Protein AF-A0A3D4V0B6-F1 (afdb_monomer)

Solvent-accessible surface area (backbone atoms only — not comparable to full-atom values): 7526 Å² total; per-residue (Å²): 134,90,52,74,66,59,50,50,53,51,53,56,74,74,49,57,63,52,79,76,32,70,68,53,32,48,53,49,51,52,51,47,50,68,74,40,77,64,44,38,67,71,42,37,51,49,15,57,54,44,33,55,51,31,49,47,54,41,47,49,56,53,48,34,36,76,75,67,70,45,76,88,46,71,69,51,52,51,49,48,51,48,30,53,50,54,28,47,52,22,49,45,38,39,26,52,21,56,70,40,52,64,64,56,57,50,50,52,50,48,54,53,45,44,72,64,31,79,88,48,93,48,73,67,57,73,75,52,78,65,94,78,85,118

Structure (mmCIF, N/CA/C/O backbone):
data_AF-A0A3D4V0B6-F1
#
_entry.id   AF-A0A3D4V0B6-F1
#
loop_
_atom_site.group_PDB
_atom_site.id
_atom_site.type_symbol
_atom_site.label_atom_id
_atom_site.label_alt_id
_atom_site.label_comp_id
_atom_site.label_asym_id
_atom_site.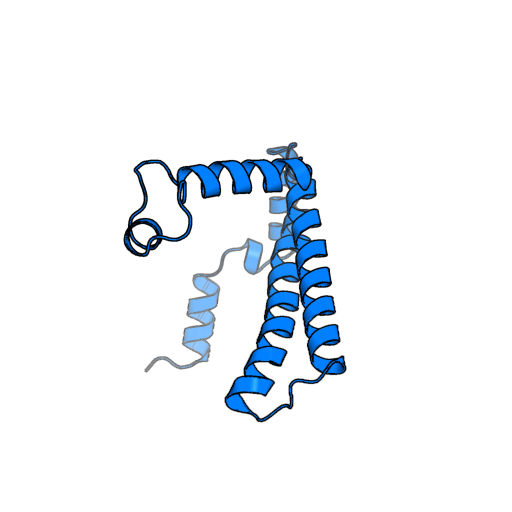label_entity_id
_atom_site.label_seq_id
_atom_site.pdbx_PDB_ins_code
_atom_site.Cartn_x
_atom_site.Cartn_y
_atom_site.Cartn_z
_atom_site.occupancy
_atom_site.B_iso_or_equiv
_atom_site.auth_seq_id
_atom_site.auth_comp_id
_atom_site.auth_asym_id
_atom_site.auth_atom_id
_atom_site.pdbx_PDB_model_num
ATOM 1 N N . MET A 1 1 ? -17.883 -29.749 -21.738 1.00 74.19 1 MET A N 1
ATOM 2 C CA . MET A 1 1 ? -16.794 -28.777 -21.966 1.00 74.19 1 MET A CA 1
ATOM 3 C C . MET A 1 1 ? -17.306 -27.447 -21.438 1.00 74.19 1 MET A C 1
ATOM 5 O O . MET A 1 1 ? -18.390 -27.065 -21.851 1.00 74.19 1 MET A O 1
ATOM 9 N N . ILE A 1 2 ? -16.635 -26.836 -20.459 1.00 84.06 2 ILE A N 1
ATOM 10 C CA . ILE A 1 2 ? -17.048 -25.541 -19.884 1.00 84.06 2 ILE A CA 1
ATOM 11 C C . ILE A 1 2 ? -16.632 -24.440 -20.870 1.00 84.06 2 ILE A C 1
ATOM 13 O O . ILE A 1 2 ? -15.511 -24.488 -21.376 1.00 84.06 2 ILE A O 1
ATOM 17 N N . ASN A 1 3 ? -17.521 -23.491 -21.171 1.00 95.88 3 ASN A N 1
ATOM 18 C CA . ASN A 1 3 ? -17.204 -22.308 -21.981 1.00 95.88 3 ASN A CA 1
ATOM 19 C C . ASN A 1 3 ? -16.990 -21.069 -21.084 1.00 95.88 3 ASN A C 1
ATOM 21 O O . ASN A 1 3 ? -17.215 -21.120 -19.873 1.00 95.88 3 ASN A O 1
ATOM 25 N N . ILE A 1 4 ? -16.538 -19.959 -21.676 1.00 96.38 4 ILE A N 1
ATOM 26 C CA . ILE A 1 4 ? -16.223 -18.733 -20.925 1.00 96.38 4 ILE A CA 1
ATOM 27 C C . ILE A 1 4 ? -17.452 -18.130 -20.225 1.00 96.38 4 ILE A C 1
ATOM 29 O O . ILE A 1 4 ? -17.318 -17.583 -19.133 1.00 96.38 4 ILE A O 1
ATOM 33 N N . ASP A 1 5 ? -18.652 -18.300 -20.784 1.00 97.38 5 ASP A N 1
ATOM 34 C CA . ASP A 1 5 ? -19.893 -17.798 -20.185 1.00 97.38 5 ASP A CA 1
ATOM 35 C C . ASP A 1 5 ? -20.292 -18.619 -18.955 1.00 97.38 5 ASP A C 1
ATOM 37 O O . ASP A 1 5 ? -20.728 -18.069 -17.942 1.00 97.38 5 ASP A O 1
ATOM 41 N N . ASP A 1 6 ? -20.115 -19.939 -19.010 1.00 97.31 6 ASP A N 1
ATOM 42 C CA . ASP A 1 6 ? -20.346 -20.827 -17.872 1.00 97.31 6 ASP A CA 1
ATOM 43 C C . ASP A 1 6 ? -19.339 -20.557 -16.748 1.00 97.31 6 ASP A C 1
ATOM 45 O O . ASP A 1 6 ? -19.719 -20.543 -15.575 1.00 97.31 6 ASP A O 1
ATOM 49 N N . TYR A 1 7 ? -18.086 -20.243 -17.093 1.00 97.19 7 TYR A N 1
ATOM 50 C CA . TYR A 1 7 ? -17.112 -19.744 -16.124 1.00 97.19 7 TYR A CA 1
ATOM 51 C C . TYR A 1 7 ? -17.537 -18.392 -15.531 1.00 97.19 7 TYR A C 1
ATOM 53 O O . TYR A 1 7 ? -17.481 -18.222 -14.317 1.00 97.19 7 TYR A O 1
ATOM 61 N N . GLY A 1 8 ? -18.046 -17.458 -16.340 1.00 97.62 8 GLY A N 1
ATOM 62 C CA . GLY A 1 8 ? -18.554 -16.169 -15.858 1.00 97.62 8 GLY A CA 1
ATOM 63 C C . GLY A 1 8 ? -19.711 -16.312 -14.862 1.00 97.62 8 GLY A C 1
ATOM 64 O O . GLY A 1 8 ? -19.734 -15.638 -13.831 1.00 97.62 8 GLY A O 1
ATOM 65 N N . LYS A 1 9 ? -20.644 -17.241 -15.110 1.00 97.44 9 LYS A N 1
ATOM 66 C CA . LYS A 1 9 ? -21.721 -17.574 -14.157 1.00 97.44 9 LYS A CA 1
ATOM 67 C C . LYS A 1 9 ? -21.164 -18.146 -12.858 1.00 97.44 9 LYS A C 1
ATOM 69 O O . LYS A 1 9 ? -21.625 -17.760 -11.786 1.00 97.44 9 LYS A O 1
ATOM 74 N N . PHE A 1 10 ? -20.182 -19.043 -12.954 1.00 97.88 10 PHE A N 1
ATOM 75 C CA . PHE A 1 10 ? -19.515 -19.608 -11.786 1.00 97.88 10 PHE A CA 1
ATOM 76 C C . PHE A 1 10 ? -18.821 -18.518 -10.959 1.00 97.88 10 PHE A C 1
ATOM 78 O O . PHE A 1 10 ? -19.112 -18.403 -9.772 1.00 97.88 10 PHE A O 1
ATOM 85 N N . VAL A 1 11 ? -18.014 -17.655 -11.586 1.00 98.19 11 VAL A N 1
ATOM 86 C CA . VAL A 1 11 ? -17.351 -16.521 -10.916 1.00 98.19 11 VAL A CA 1
ATOM 87 C C . VAL A 1 11 ? -18.375 -15.630 -10.219 1.00 98.19 11 VAL A C 1
ATOM 89 O O . VAL A 1 11 ? -18.217 -15.323 -9.038 1.00 98.19 11 VAL A O 1
ATOM 92 N N . LYS A 1 12 ? -19.468 -15.269 -10.904 1.00 98.06 12 LYS A N 1
ATOM 93 C CA . LYS A 1 12 ? -20.551 -14.490 -10.293 1.00 98.06 12 LYS A CA 1
ATOM 94 C C . LYS A 1 12 ? -21.143 -15.202 -9.073 1.00 98.06 12 LYS A C 1
ATOM 96 O O . LYS A 1 12 ? -21.367 -14.553 -8.061 1.00 98.06 12 LYS A O 1
ATOM 101 N N . SER A 1 13 ? -21.364 -16.518 -9.141 1.00 97.69 13 SER A N 1
ATOM 102 C CA . SER A 1 13 ? -21.908 -17.300 -8.018 1.00 97.69 13 SER A CA 1
ATOM 103 C C . SER A 1 13 ? -20.972 -17.401 -6.809 1.00 97.69 13 SER A C 1
ATOM 105 O O . SER A 1 13 ? -21.433 -17.688 -5.709 1.00 97.69 13 SER A O 1
ATOM 107 N N . THR A 1 14 ? -19.674 -17.153 -7.000 1.00 98.06 14 THR A N 1
ATOM 108 C CA . THR A 1 14 ? -18.657 -17.144 -5.940 1.00 98.06 14 THR A CA 1
ATOM 109 C C . THR A 1 14 ? -18.207 -15.732 -5.551 1.00 98.06 14 THR A C 1
ATOM 111 O O . THR A 1 14 ? -17.234 -15.591 -4.815 1.00 98.06 14 THR A O 1
ATOM 114 N N . THR A 1 15 ? -18.860 -14.683 -6.061 1.00 98.38 15 THR A N 1
ATOM 115 C CA . THR A 1 15 ? -18.550 -13.280 -5.740 1.00 98.38 15 THR A CA 1
ATOM 116 C C . THR A 1 15 ? -19.521 -12.775 -4.671 1.00 98.38 15 THR A C 1
ATOM 118 O O . THR A 1 15 ? -20.707 -13.089 -4.734 1.00 98.38 15 THR A O 1
ATOM 121 N N . SER A 1 16 ? -19.034 -12.012 -3.685 1.00 98.44 16 SER A N 1
ATOM 122 C CA . SER A 1 16 ? -19.880 -11.510 -2.593 1.00 98.44 16 SER A CA 1
ATOM 123 C C . SER A 1 16 ? -20.909 -10.481 -3.073 1.00 98.44 16 SER A C 1
ATOM 125 O O . SER A 1 16 ? -20.710 -9.813 -4.092 1.00 98.44 16 SER A O 1
ATOM 127 N N . ASP A 1 17 ? -21.991 -10.308 -2.312 1.00 98.25 17 ASP A N 1
ATOM 128 C CA . ASP A 1 17 ? -23.033 -9.333 -2.641 1.00 98.25 17 ASP A CA 1
ATOM 129 C C . ASP A 1 17 ? -22.501 -7.893 -2.626 1.00 98.25 17 ASP A C 1
ATOM 131 O O . ASP A 1 17 ? -22.841 -7.118 -3.515 1.00 98.25 17 ASP A O 1
ATOM 135 N N . GLU A 1 18 ? -21.610 -7.541 -1.695 1.00 98.19 18 GLU A N 1
ATOM 136 C CA . GLU A 1 18 ? -20.958 -6.223 -1.640 1.00 98.19 18 GLU A CA 1
ATOM 137 C C . GLU A 1 18 ? -20.118 -5.948 -2.894 1.00 98.19 18 GLU A C 1
ATOM 139 O O . GLU A 1 18 ? -19.984 -4.810 -3.328 1.00 98.19 18 GLU A O 1
ATOM 144 N N . SER A 1 19 ? -19.559 -6.988 -3.512 1.00 97.75 19 SER A N 1
ATOM 145 C CA . SER A 1 19 ? -18.794 -6.840 -4.755 1.00 97.75 19 SER A CA 1
ATOM 146 C C . SER A 1 19 ? -19.693 -6.766 -5.996 1.00 97.75 19 SER A C 1
ATOM 148 O O . SER A 1 19 ? -19.262 -6.273 -7.037 1.00 97.75 19 SER A O 1
ATOM 150 N N . LEU A 1 20 ? -20.938 -7.248 -5.913 1.00 98.12 20 LEU A N 1
ATOM 151 C CA . LEU A 1 20 ? -21.890 -7.275 -7.031 1.00 98.12 20 LEU A CA 1
ATOM 152 C C . LEU A 1 20 ? -22.930 -6.147 -6.989 1.00 98.12 20 LEU A C 1
ATOM 154 O O . LEU A 1 20 ? -23.578 -5.892 -8.007 1.00 98.12 20 LEU A O 1
ATOM 158 N N . ARG A 1 21 ? -23.140 -5.513 -5.830 1.00 98.31 21 ARG A N 1
ATOM 159 C CA . ARG A 1 21 ? -24.253 -4.591 -5.568 1.00 98.31 21 ARG A CA 1
ATOM 160 C C . ARG A 1 21 ? -23.787 -3.386 -4.753 1.00 98.31 21 ARG A C 1
ATOM 162 O O . ARG A 1 21 ? -23.447 -3.509 -3.576 1.00 98.31 21 ARG A O 1
ATOM 169 N N . THR A 1 22 ? -23.806 -2.207 -5.373 1.00 98.19 22 THR A N 1
ATOM 170 C CA . THR A 1 22 ? -23.320 -0.956 -4.766 1.00 98.19 22 THR A CA 1
ATOM 171 C C . THR A 1 22 ? -24.082 -0.577 -3.498 1.00 98.19 22 THR A C 1
ATOM 173 O O . THR A 1 22 ? -23.479 -0.091 -2.549 1.00 98.19 22 THR A O 1
ATOM 176 N N . GLU A 1 23 ? -25.388 -0.819 -3.447 1.00 98.44 23 GLU A N 1
ATOM 177 C CA . GLU A 1 23 ? -26.207 -0.535 -2.270 1.00 98.44 23 GLU A CA 1
ATOM 178 C C . GLU A 1 23 ? -25.835 -1.422 -1.075 1.00 98.44 23 GLU A C 1
ATOM 180 O O . GLU A 1 23 ? -25.731 -0.927 0.041 1.00 98.44 23 GLU A O 1
ATOM 185 N N . VAL A 1 24 ? -25.528 -2.703 -1.312 1.00 98.56 24 VAL A N 1
ATOM 186 C CA . VAL A 1 24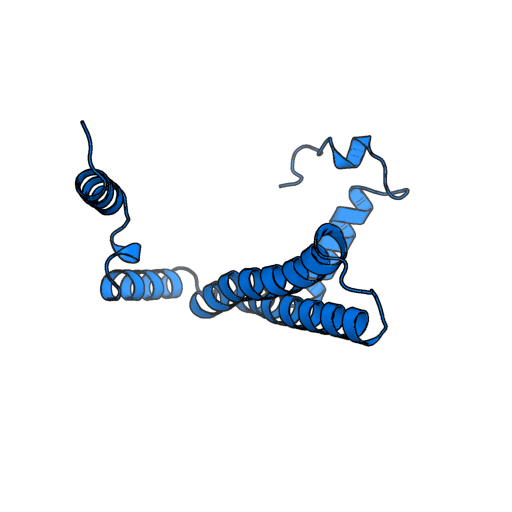 ? -25.105 -3.630 -0.247 1.00 98.56 24 VAL A CA 1
ATOM 187 C C . VAL A 1 24 ? -23.711 -3.259 0.256 1.00 98.56 24 VAL A C 1
ATOM 189 O O . VAL A 1 24 ? -23.448 -3.295 1.456 1.00 98.56 24 VAL A O 1
ATOM 192 N N . MET A 1 25 ? -22.822 -2.844 -0.650 1.00 98.31 25 MET A N 1
ATOM 193 C CA . MET A 1 25 ? -21.511 -2.300 -0.296 1.00 98.31 25 MET A CA 1
ATOM 194 C C . MET A 1 25 ? -21.623 -1.036 0.558 1.00 98.31 25 MET A C 1
ATOM 196 O O . MET A 1 25 ? -20.951 -0.932 1.583 1.00 98.31 25 MET A O 1
ATOM 200 N N . ALA A 1 26 ? -22.493 -0.099 0.176 1.00 98.19 26 ALA A N 1
ATOM 201 C CA . ALA A 1 26 ? -22.720 1.124 0.935 1.00 98.19 26 ALA A CA 1
ATOM 202 C C . ALA A 1 26 ? -23.262 0.816 2.340 1.00 98.19 26 ALA A C 1
ATOM 204 O O . ALA A 1 26 ? -22.703 1.303 3.322 1.00 98.19 26 ALA A O 1
ATOM 205 N N . ASP A 1 27 ? -24.272 -0.051 2.455 1.00 98.38 27 ASP A N 1
ATOM 206 C CA . ASP A 1 27 ? -24.812 -0.498 3.746 1.00 98.38 27 ASP A CA 1
ATOM 207 C C . ASP A 1 27 ? -23.733 -1.164 4.611 1.00 98.38 27 ASP A C 1
ATOM 209 O O . ASP A 1 27 ? -23.642 -0.908 5.817 1.00 98.38 27 ASP A O 1
ATOM 213 N N . ARG A 1 28 ? -22.856 -1.972 3.999 1.00 98.00 28 ARG A N 1
ATOM 214 C CA . ARG A 1 28 ? -21.708 -2.570 4.688 1.00 98.00 28 ARG A CA 1
ATOM 215 C C . ARG A 1 28 ? -20.748 -1.506 5.215 1.00 98.00 28 ARG A C 1
ATOM 217 O O . ARG A 1 28 ? -20.320 -1.620 6.363 1.00 98.00 28 ARG A O 1
ATOM 224 N N . LEU A 1 29 ? -20.415 -0.491 4.417 1.00 97.81 29 LEU A N 1
ATOM 225 C CA . LEU A 1 29 ? -19.557 0.615 4.850 1.00 97.81 29 LEU A CA 1
ATOM 226 C C . LEU A 1 29 ? -20.191 1.414 5.989 1.00 97.81 29 LEU A C 1
ATOM 228 O O . LEU A 1 29 ? -19.505 1.712 6.963 1.00 97.81 29 LEU A O 1
ATOM 232 N N . PHE A 1 30 ? -21.495 1.693 5.923 1.00 97.50 30 PHE A N 1
ATOM 233 C CA . PHE A 1 30 ? -22.203 2.343 7.024 1.00 97.50 30 PHE A CA 1
ATOM 234 C C . PHE A 1 30 ? -22.154 1.505 8.302 1.00 97.50 30 PHE A C 1
ATOM 236 O O . PHE A 1 30 ? -21.845 2.042 9.362 1.00 97.50 30 PHE A O 1
ATOM 243 N N . GLY A 1 31 ? -22.385 0.192 8.217 1.00 98.00 31 GLY A N 1
ATOM 244 C CA . GLY A 1 31 ? -22.294 -0.701 9.376 1.00 98.00 31 GLY A CA 1
ATOM 245 C C . GLY A 1 31 ? -20.882 -0.786 9.965 1.00 98.00 31 GLY A C 1
ATOM 246 O O . GLY A 1 31 ? -20.717 -0.795 11.186 1.00 98.00 31 GLY A O 1
ATOM 247 N N . LEU A 1 32 ? -19.853 -0.804 9.113 1.00 97.88 32 LEU A N 1
ATOM 248 C CA . LEU A 1 32 ? -18.452 -0.767 9.536 1.00 97.88 32 LEU A CA 1
ATOM 249 C C . LEU A 1 32 ? -18.108 0.551 10.236 1.00 97.88 32 LEU A C 1
ATOM 251 O O . LEU A 1 32 ? -17.534 0.518 11.322 1.00 97.88 32 LEU A O 1
ATOM 255 N N . GLN A 1 33 ? -18.508 1.688 9.663 1.00 96.94 33 GLN A N 1
ATOM 256 C CA . GLN A 1 33 ? -18.318 3.004 10.277 1.00 96.94 33 GLN A CA 1
ATOM 257 C C . GLN A 1 33 ? -19.155 3.166 11.552 1.00 96.94 33 GLN A C 1
ATOM 259 O O . GLN A 1 33 ? -18.807 3.946 12.442 1.00 96.94 33 GLN A O 1
ATOM 264 N N . ASP A 1 34 ? -20.274 2.446 11.671 1.00 97.12 34 ASP A N 1
ATOM 265 C CA . ASP A 1 34 ? -21.043 2.453 12.905 1.00 97.12 34 ASP A CA 1
ATOM 266 C C . ASP A 1 34 ? -20.365 1.656 14.026 1.00 97.12 34 ASP A C 1
ATOM 268 O O . ASP A 1 34 ? -20.332 2.092 15.174 1.00 97.12 34 ASP A O 1
ATOM 272 N N . THR A 1 35 ? -19.759 0.526 13.670 1.00 97.88 35 THR A N 1
ATOM 273 C CA . THR A 1 35 ? -19.146 -0.412 14.620 1.00 97.88 35 THR A CA 1
ATOM 274 C C . THR A 1 35 ? -17.739 0.011 15.050 1.00 97.88 35 THR A C 1
ATOM 276 O O . THR A 1 35 ? -17.406 -0.070 16.231 1.00 97.88 35 THR A O 1
ATOM 279 N N . TYR A 1 36 ? -16.911 0.464 14.107 1.00 96.94 36 TYR A N 1
ATOM 280 C CA . TYR A 1 36 ? -15.490 0.761 14.303 1.00 96.94 36 TYR A CA 1
ATOM 281 C C . TYR A 1 36 ? -15.248 2.255 14.080 1.00 96.94 36 TYR A C 1
ATOM 283 O O . TYR A 1 36 ? -15.120 2.716 12.947 1.00 96.94 36 TYR A O 1
ATOM 291 N N . LYS A 1 37 ? -15.264 3.025 15.174 1.00 93.00 37 LYS A N 1
ATOM 292 C CA . LYS A 1 37 ? -15.187 4.499 15.157 1.00 93.00 37 LYS A CA 1
ATOM 293 C C . LYS A 1 37 ? -13.761 5.043 15.045 1.00 93.00 37 LYS A C 1
ATOM 295 O O . LYS A 1 37 ? -13.585 6.233 14.812 1.00 93.00 37 LYS A O 1
ATOM 300 N N . ASP A 1 38 ? -12.774 4.189 15.264 1.00 94.38 38 ASP A N 1
ATOM 301 C CA . ASP A 1 38 ? -11.340 4.463 15.208 1.00 94.38 38 ASP A CA 1
ATOM 302 C C . ASP A 1 38 ? -10.750 4.309 13.797 1.00 94.38 38 ASP A C 1
ATOM 304 O O . ASP A 1 38 ? -9.575 4.601 13.593 1.00 94.38 38 ASP A O 1
ATOM 308 N N . ALA A 1 39 ? -11.570 3.905 12.823 1.00 95.94 39 ALA A N 1
ATOM 309 C CA . ALA A 1 39 ? -11.195 3.818 11.421 1.00 95.94 39 ALA A CA 1
ATOM 310 C C . ALA A 1 39 ? -12.116 4.664 10.529 1.00 95.94 39 ALA A C 1
ATOM 312 O O . ALA A 1 39 ? -13.314 4.791 10.793 1.00 95.94 39 ALA A O 1
ATOM 313 N N . GLU A 1 40 ? -11.563 5.191 9.436 1.00 97.69 40 GLU A N 1
ATOM 314 C CA . GLU A 1 40 ? -12.315 5.822 8.349 1.00 97.69 40 GLU A CA 1
ATOM 315 C C . GLU A 1 40 ? -12.227 4.968 7.077 1.00 97.69 40 GLU A C 1
ATOM 317 O O . GLU A 1 40 ? -11.234 4.970 6.340 1.00 97.69 40 GLU A O 1
ATOM 322 N N . TRP A 1 41 ? -13.288 4.208 6.809 1.00 97.31 41 TRP A N 1
ATOM 323 C CA . TRP A 1 41 ? -13.284 3.169 5.776 1.00 97.31 41 TRP A CA 1
ATOM 324 C C . TRP A 1 41 ? -13.165 3.726 4.356 1.00 97.31 41 TRP A C 1
ATOM 326 O O . TRP A 1 41 ? -12.517 3.109 3.507 1.00 97.31 41 TRP A O 1
ATOM 336 N N . SER A 1 42 ? -13.733 4.903 4.082 1.00 97.12 42 SER A N 1
ATOM 337 C CA . SER A 1 42 ? -13.618 5.529 2.758 1.00 97.12 42 SER A CA 1
ATOM 338 C C . SER A 1 42 ? -12.179 5.978 2.459 1.00 97.12 42 SER A C 1
ATOM 340 O O . SER A 1 42 ? -11.675 5.817 1.340 1.00 97.12 42 SER A O 1
ATOM 342 N N . GLN A 1 43 ? -11.473 6.464 3.480 1.00 98.31 43 GLN A N 1
ATOM 343 C CA . GLN A 1 43 ? -10.073 6.864 3.384 1.00 98.31 43 GLN A CA 1
ATOM 344 C C . GLN A 1 43 ? -9.144 5.644 3.302 1.00 98.31 43 GLN A C 1
ATOM 346 O O . GLN A 1 43 ? -8.178 5.675 2.539 1.00 98.31 43 GLN A O 1
ATOM 351 N N . LEU A 1 44 ? -9.468 4.536 3.981 1.00 98.25 44 LEU A N 1
ATOM 352 C CA . LEU A 1 44 ? -8.762 3.257 3.817 1.00 98.25 44 LEU A CA 1
ATOM 353 C C . LEU A 1 44 ? -8.860 2.715 2.387 1.00 98.25 44 LEU A C 1
ATOM 355 O O . LEU A 1 44 ? -7.851 2.276 1.832 1.00 98.25 44 LEU A O 1
ATOM 359 N N . ILE A 1 45 ? -10.040 2.782 1.762 1.00 98.00 45 ILE A N 1
ATOM 360 C CA . ILE A 1 45 ? -10.211 2.402 0.349 1.00 98.00 45 ILE A CA 1
ATOM 361 C C . ILE A 1 45 ? -9.365 3.311 -0.550 1.00 98.00 45 ILE A C 1
ATOM 363 O O . ILE A 1 45 ? -8.649 2.816 -1.421 1.00 98.00 45 ILE A O 1
ATOM 367 N N . THR A 1 46 ? -9.383 4.624 -0.293 1.00 98.38 46 THR A N 1
ATOM 368 C CA . THR A 1 46 ? -8.563 5.611 -1.019 1.00 98.38 46 THR A CA 1
ATOM 369 C C . THR A 1 46 ? -7.072 5.280 -0.927 1.00 98.38 46 THR A C 1
ATOM 371 O O . THR A 1 46 ? -6.391 5.203 -1.946 1.00 98.38 46 THR A O 1
ATOM 374 N N . CYS A 1 47 ? -6.573 5.030 0.285 1.00 98.12 47 CYS A N 1
ATOM 375 C CA . CYS A 1 47 ? -5.203 4.595 0.546 1.00 98.12 47 CYS A CA 1
ATOM 376 C C . CYS A 1 47 ? -4.868 3.306 -0.216 1.00 98.12 47 CYS A C 1
ATOM 378 O O . CYS A 1 47 ? -3.868 3.248 -0.929 1.00 98.12 47 CYS A O 1
ATOM 380 N N . SER A 1 48 ? -5.702 2.272 -0.075 1.00 98.12 48 SER A N 1
ATOM 381 C CA . SER A 1 48 ? -5.450 0.944 -0.640 1.00 98.12 48 SER A CA 1
ATOM 382 C C . SER A 1 48 ? -5.351 0.972 -2.166 1.00 98.12 48 SER A C 1
ATOM 384 O O . SER A 1 48 ? -4.395 0.441 -2.732 1.00 98.12 48 SER A O 1
ATOM 386 N N . MET A 1 49 ? -6.306 1.629 -2.830 1.00 98.38 49 MET A N 1
ATOM 387 C CA . MET A 1 49 ? -6.326 1.738 -4.289 1.00 98.38 49 MET A CA 1
ATOM 388 C C . MET A 1 49 ? -5.205 2.644 -4.803 1.00 98.38 49 MET A C 1
ATOM 390 O O . MET A 1 49 ? -4.514 2.282 -5.755 1.00 98.38 49 MET A O 1
ATOM 394 N N . GLY A 1 50 ? -5.001 3.794 -4.159 1.00 98.44 50 GLY A N 1
ATOM 395 C CA . GLY A 1 50 ? -3.996 4.767 -4.571 1.00 98.44 50 GLY A CA 1
ATOM 396 C C . GLY A 1 50 ? -2.572 4.233 -4.464 1.00 98.44 50 GLY A C 1
ATOM 397 O O . GLY A 1 50 ? -1.823 4.300 -5.430 1.00 98.44 50 GLY A O 1
ATOM 398 N N . MET A 1 51 ? -2.216 3.583 -3.350 1.00 98.38 51 MET A N 1
ATOM 399 C CA . MET A 1 51 ? -0.903 2.940 -3.214 1.00 98.38 51 MET A CA 1
ATOM 400 C C . MET A 1 51 ? -0.603 1.972 -4.360 1.00 98.38 51 MET A C 1
ATOM 402 O O . MET A 1 51 ? 0.518 1.958 -4.863 1.00 98.38 51 MET A O 1
ATOM 406 N N . GLN A 1 52 ? -1.578 1.147 -4.757 1.00 98.31 52 GLN A N 1
ATOM 407 C CA . GLN A 1 52 ? -1.399 0.170 -5.833 1.00 98.31 52 GLN A CA 1
ATOM 408 C C . GLN A 1 52 ? -1.211 0.846 -7.191 1.00 98.31 52 GLN A C 1
ATOM 410 O O . GLN A 1 52 ? -0.352 0.412 -7.958 1.00 98.31 52 GLN A O 1
ATOM 415 N N . ALA A 1 53 ? -1.984 1.898 -7.470 1.00 98.44 53 ALA A N 1
ATOM 416 C CA . ALA A 1 53 ? -1.875 2.658 -8.709 1.00 98.44 53 ALA A CA 1
ATOM 417 C C . ALA A 1 53 ? -0.476 3.279 -8.850 1.00 98.44 53 ALA A C 1
ATOM 419 O O . ALA A 1 53 ? 0.251 2.923 -9.779 1.00 98.44 53 ALA A O 1
ATOM 420 N N . GLU A 1 54 ? -0.048 4.078 -7.869 1.00 98.50 54 GLU A N 1
ATOM 421 C CA . GLU A 1 54 ? 1.232 4.802 -7.941 1.00 98.50 54 GLU A CA 1
ATOM 422 C C . GLU A 1 54 ? 2.442 3.859 -7.831 1.00 98.50 5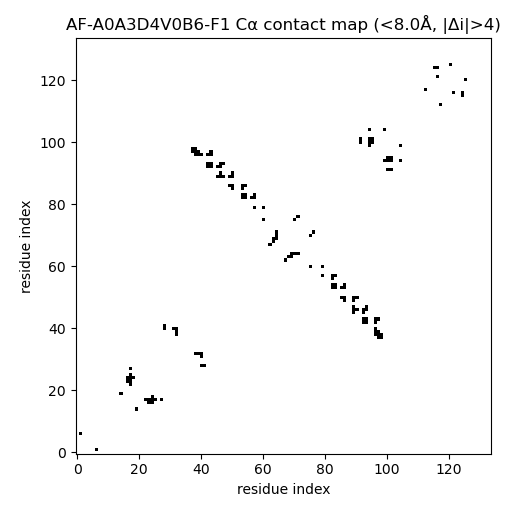4 GLU A C 1
ATOM 424 O O . GLU A 1 54 ? 3.461 4.036 -8.499 1.00 98.50 54 GLU A O 1
ATOM 429 N N . SER A 1 55 ? 2.334 2.769 -7.058 1.00 98.25 55 SER A N 1
ATOM 430 C CA . SER A 1 55 ? 3.377 1.728 -7.044 1.00 98.25 55 SER A CA 1
ATOM 431 C C . SER A 1 55 ? 3.502 1.034 -8.403 1.00 98.25 55 SER A C 1
ATOM 433 O O . SER A 1 55 ? 4.599 0.619 -8.793 1.00 98.25 55 SER A O 1
ATOM 435 N N . GLY A 1 56 ? 2.391 0.901 -9.132 1.00 98.44 56 GLY A N 1
ATOM 436 C CA . GLY A 1 56 ? 2.363 0.418 -10.508 1.00 98.44 56 GLY A CA 1
ATOM 437 C C . GLY A 1 56 ? 3.067 1.377 -11.467 1.00 98.44 56 GLY A C 1
ATOM 438 O O . GLY A 1 56 ? 3.897 0.926 -12.260 1.00 98.44 56 GLY A O 1
ATOM 439 N N . GLU A 1 57 ? 2.813 2.683 -11.360 1.00 98.38 57 GLU A N 1
ATOM 440 C CA . GLU A 1 57 ? 3.483 3.713 -12.169 1.00 98.38 57 GLU A CA 1
ATOM 441 C C . GLU A 1 57 ? 4.996 3.755 -11.902 1.00 98.38 57 GLU A C 1
ATOM 443 O O . GLU A 1 57 ? 5.801 3.658 -12.839 1.00 98.38 57 GLU A O 1
ATOM 448 N N . PHE A 1 58 ? 5.399 3.749 -10.628 1.00 98.56 58 PHE A N 1
ATOM 449 C CA . PHE A 1 58 ? 6.800 3.614 -10.216 1.00 98.56 58 PHE A CA 1
ATOM 450 C C . PHE A 1 58 ? 7.458 2.368 -10.831 1.00 98.56 58 PHE A C 1
ATOM 452 O O . PHE A 1 58 ? 8.544 2.434 -11.422 1.00 98.56 58 PHE A O 1
ATOM 459 N N . SER A 1 59 ? 6.777 1.221 -10.739 1.00 98.56 59 SER A N 1
ATOM 460 C CA . SER A 1 59 ? 7.264 -0.057 -11.270 1.00 98.56 59 SER A CA 1
ATOM 461 C C . SER A 1 59 ? 7.374 -0.049 -12.795 1.00 98.56 59 SER A C 1
ATOM 463 O O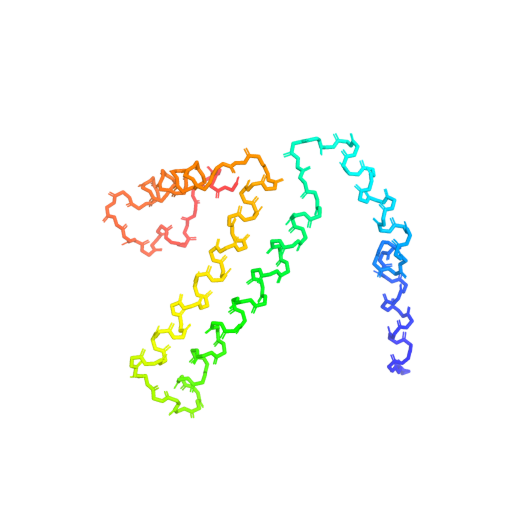 . SER A 1 59 ? 8.322 -0.613 -13.346 1.00 98.56 59 SER A O 1
ATOM 465 N N . GLU A 1 60 ? 6.454 0.614 -13.498 1.00 98.50 60 GLU A N 1
ATOM 466 C CA . GLU A 1 60 ? 6.476 0.739 -14.956 1.00 98.50 60 GLU A CA 1
ATOM 467 C C . GLU A 1 60 ? 7.720 1.494 -15.437 1.00 98.50 60 GLU A C 1
ATOM 469 O O . GLU A 1 60 ? 8.331 1.102 -16.438 1.00 98.50 60 GLU A O 1
ATOM 474 N N . ILE A 1 61 ? 8.139 2.545 -14.722 1.00 98.31 61 ILE A N 1
ATOM 475 C CA . ILE A 1 61 ? 9.368 3.284 -15.046 1.00 98.31 61 ILE A CA 1
ATOM 476 C C . ILE A 1 61 ? 10.586 2.362 -14.925 1.00 98.31 61 ILE A C 1
ATOM 478 O O . ILE A 1 61 ? 11.392 2.292 -15.857 1.00 98.31 61 ILE A O 1
ATOM 482 N N . ILE A 1 62 ? 10.700 1.608 -13.828 1.00 98.31 62 ILE A N 1
ATOM 483 C CA . ILE A 1 62 ? 11.800 0.652 -13.618 1.00 98.31 62 ILE A CA 1
ATOM 484 C C . ILE A 1 62 ? 11.780 -0.438 -14.692 1.00 98.31 62 ILE A C 1
ATOM 486 O O . ILE A 1 62 ? 12.807 -0.715 -15.314 1.00 98.31 62 ILE A O 1
ATOM 490 N N . LYS A 1 63 ? 10.610 -1.017 -14.977 1.00 98.50 63 LYS A N 1
ATOM 491 C CA . LYS A 1 63 ? 10.434 -2.031 -16.025 1.00 98.50 63 LYS A CA 1
ATOM 492 C C . LYS A 1 63 ? 10.903 -1.512 -17.388 1.00 98.50 63 LYS A C 1
ATOM 494 O O . LYS A 1 63 ? 11.572 -2.240 -18.119 1.00 98.50 63 LYS A O 1
ATOM 499 N N . LYS A 1 64 ? 10.590 -0.258 -17.734 1.00 98.38 64 LYS A N 1
ATOM 500 C CA . LYS A 1 64 ? 11.050 0.385 -18.978 1.00 98.38 64 LYS A CA 1
ATOM 501 C C . LYS A 1 64 ? 12.572 0.526 -19.033 1.00 98.38 64 LYS A C 1
ATOM 503 O O . LYS A 1 64 ? 13.155 0.308 -20.095 1.00 98.38 64 LYS A O 1
ATOM 508 N N . ILE A 1 65 ? 13.215 0.865 -17.916 1.00 98.19 65 ILE A N 1
ATOM 509 C CA . ILE A 1 65 ? 14.683 0.945 -17.831 1.00 98.19 65 ILE A CA 1
ATOM 510 C C . ILE A 1 65 ? 15.293 -0.442 -18.049 1.00 98.19 65 ILE A C 1
ATOM 512 O O . ILE A 1 65 ? 16.138 -0.617 -18.922 1.00 98.19 65 ILE A O 1
ATOM 516 N N . VAL A 1 66 ? 14.818 -1.442 -17.304 1.00 98.44 66 VAL A N 1
ATOM 517 C CA . VAL A 1 66 ? 15.409 -2.787 -17.282 1.00 98.44 66 VAL A CA 1
ATOM 518 C C . VAL A 1 66 ? 15.150 -3.568 -18.575 1.00 98.44 66 VAL A C 1
ATOM 520 O O . VAL A 1 66 ? 16.060 -4.213 -19.086 1.00 98.44 66 VAL A O 1
ATOM 523 N N . PHE A 1 67 ? 13.930 -3.521 -19.120 1.00 98.31 67 PHE A N 1
ATOM 524 C CA . PHE A 1 67 ? 13.504 -4.424 -20.202 1.00 98.31 67 PHE A CA 1
ATOM 525 C C . PHE A 1 67 ? 13.269 -3.746 -21.554 1.00 98.31 67 PHE A C 1
ATOM 527 O O . PHE A 1 67 ? 13.059 -4.439 -22.546 1.00 98.31 67 PHE A O 1
ATOM 534 N N . GLN A 1 68 ? 13.257 -2.411 -21.615 1.00 97.94 68 GLN A N 1
ATOM 535 C CA . GLN A 1 68 ? 12.899 -1.667 -22.834 1.00 97.94 68 GLN A CA 1
ATOM 536 C C . GLN A 1 68 ? 13.945 -0.615 -23.224 1.00 97.94 68 GLN A C 1
ATOM 538 O O . GLN A 1 68 ? 13.739 0.130 -24.179 1.00 97.94 68 GLN A O 1
ATOM 543 N N . GLY A 1 69 ? 15.073 -0.554 -22.506 1.00 96.12 69 GLY A N 1
ATOM 544 C CA . GLY A 1 69 ? 16.202 0.315 -22.840 1.00 96.12 69 GLY A CA 1
ATOM 545 C C . GLY A 1 69 ? 15.969 1.802 -22.565 1.00 96.12 69 GLY A C 1
ATOM 546 O O . GLY A 1 69 ? 16.668 2.636 -23.139 1.00 96.12 69 GLY A O 1
ATOM 547 N N . LYS A 1 70 ? 15.003 2.167 -21.707 1.00 96.69 70 LYS A N 1
ATOM 548 C CA . LYS A 1 70 ? 14.819 3.566 -21.286 1.00 96.69 70 LYS A CA 1
ATOM 549 C C . LYS A 1 70 ? 16.073 4.043 -20.542 1.00 96.69 70 LYS A C 1
ATOM 551 O O . LYS A 1 70 ? 16.454 3.449 -19.538 1.00 96.69 70 LYS A O 1
ATOM 556 N N . HIS A 1 71 ? 16.696 5.119 -21.026 1.00 97.62 71 HIS A N 1
ATOM 557 C CA . HIS A 1 71 ? 17.889 5.689 -20.399 1.00 97.62 71 HIS A CA 1
ATOM 558 C C . HIS A 1 71 ? 17.560 6.245 -19.006 1.00 97.62 71 HIS A C 1
ATOM 560 O O . HIS A 1 71 ? 16.519 6.873 -18.816 1.00 97.62 71 HIS A O 1
ATOM 566 N N . PHE A 1 72 ? 18.446 6.018 -18.037 1.00 98.19 72 PHE A N 1
ATOM 567 C CA . PHE A 1 72 ? 18.337 6.591 -16.699 1.00 98.19 72 PHE A CA 1
ATOM 568 C C . PHE A 1 72 ? 19.083 7.928 -16.645 1.00 98.19 72 PHE A C 1
ATOM 570 O O . PHE A 1 72 ? 20.307 7.968 -16.546 1.00 98.19 72 PHE A O 1
ATOM 577 N N . ASP A 1 73 ? 18.338 9.018 -16.782 1.00 97.94 73 ASP A N 1
ATOM 578 C CA . ASP A 1 73 ? 18.808 10.398 -16.653 1.00 97.94 73 ASP A CA 1
ATOM 579 C C . ASP A 1 73 ? 18.116 11.103 -15.468 1.00 97.94 73 ASP A C 1
ATOM 581 O O . ASP A 1 73 ? 17.328 10.499 -14.730 1.00 97.94 73 ASP A O 1
ATO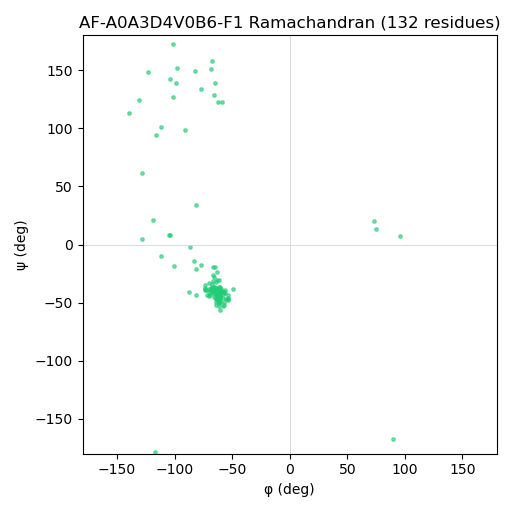M 585 N N . GLU A 1 74 ? 18.431 12.382 -15.247 1.00 98.38 74 GLU A N 1
ATOM 586 C CA . GLU A 1 74 ? 17.862 13.140 -14.126 1.00 98.38 74 GLU A CA 1
ATOM 587 C C . GLU A 1 74 ? 16.347 13.361 -14.262 1.00 98.38 74 GLU A C 1
ATOM 589 O O . GLU A 1 74 ? 15.663 13.401 -13.239 1.00 98.38 74 GLU A O 1
ATOM 594 N N . ASP A 1 75 ? 15.795 13.403 -15.479 1.00 98.19 75 ASP A N 1
ATOM 595 C CA . ASP A 1 75 ? 14.346 13.508 -15.688 1.00 98.19 75 ASP A CA 1
ATOM 596 C C . ASP A 1 75 ? 13.645 12.214 -15.259 1.00 98.19 75 ASP A C 1
ATOM 598 O O . ASP A 1 75 ? 12.630 12.242 -14.558 1.00 98.19 75 ASP A O 1
ATOM 602 N N . VAL A 1 76 ? 14.207 11.055 -15.613 1.00 98.25 76 VAL A N 1
ATOM 603 C CA . VAL A 1 76 ? 13.692 9.747 -15.182 1.00 98.25 76 VAL A CA 1
ATOM 604 C C . VAL A 1 76 ? 13.824 9.561 -13.674 1.00 98.25 76 VAL A C 1
ATOM 606 O O . VAL A 1 76 ? 12.899 9.065 -13.029 1.00 98.25 76 VAL A O 1
ATOM 609 N N . LYS A 1 77 ? 14.939 9.990 -13.084 1.00 98.44 77 LYS A N 1
ATOM 610 C CA . LYS A 1 77 ? 15.135 9.968 -11.631 1.00 98.44 77 LYS A CA 1
ATOM 611 C C . LYS A 1 77 ? 14.159 10.895 -10.906 1.00 98.44 77 LYS A C 1
ATOM 613 O O . LYS A 1 77 ? 13.627 10.522 -9.860 1.00 98.44 77 LYS A O 1
ATOM 618 N N . PHE A 1 78 ? 13.894 12.077 -11.456 1.00 98.38 78 PHE A N 1
ATOM 619 C CA . PHE A 1 78 ? 12.890 12.993 -10.924 1.00 98.38 78 PHE A CA 1
ATOM 620 C C . PHE A 1 78 ? 11.477 12.409 -11.031 1.00 98.38 78 PHE A C 1
ATOM 622 O O . PHE A 1 78 ? 10.704 12.525 -10.082 1.00 98.38 78 PHE A O 1
ATOM 629 N N . HIS A 1 79 ? 11.160 11.720 -12.129 1.00 98.31 79 HIS A N 1
ATOM 630 C CA . HIS A 1 79 ? 9.890 11.013 -12.291 1.00 98.31 79 HIS A CA 1
ATOM 631 C C . HIS A 1 79 ? 9.719 9.926 -11.221 1.00 98.31 79 HIS A C 1
ATOM 633 O O . HIS A 1 79 ? 8.737 9.952 -10.493 1.00 98.31 79 HIS A O 1
ATOM 639 N N . LEU A 1 80 ? 10.722 9.065 -11.011 1.00 98.50 80 LEU A N 1
ATOM 640 C CA . LEU A 1 80 ? 10.699 8.072 -9.926 1.00 98.50 80 LEU A CA 1
ATOM 641 C C . LEU A 1 80 ? 10.496 8.714 -8.545 1.00 98.50 80 LEU A C 1
ATOM 643 O O . LEU A 1 80 ? 9.778 8.172 -7.711 1.00 98.50 80 LEU A O 1
ATOM 647 N N . LYS A 1 81 ? 11.111 9.878 -8.292 1.00 98.56 81 LYS A N 1
ATOM 648 C CA . LYS A 1 81 ? 10.909 10.626 -7.043 1.00 98.56 81 LYS A CA 1
ATOM 649 C C . LYS A 1 81 ? 9.465 11.108 -6.884 1.00 98.56 81 LYS A C 1
ATOM 651 O O . LYS A 1 81 ? 8.977 11.131 -5.757 1.00 98.56 81 LYS A O 1
ATOM 656 N N . ARG A 1 82 ? 8.809 11.528 -7.968 1.00 98.44 82 ARG A N 1
ATOM 657 C CA . ARG A 1 82 ? 7.401 11.938 -7.928 1.00 98.44 82 ARG A CA 1
ATOM 658 C C . ARG A 1 82 ? 6.501 10.772 -7.553 1.00 98.44 82 ARG A C 1
ATOM 660 O O . ARG A 1 82 ? 5.791 10.900 -6.567 1.00 98.44 82 ARG A O 1
ATOM 667 N N . GLU A 1 83 ? 6.672 9.631 -8.213 1.00 98.56 83 GLU A N 1
ATOM 668 C CA . GLU A 1 83 ? 5.895 8.429 -7.896 1.00 98.56 83 GLU A CA 1
ATOM 669 C C . GLU A 1 83 ? 6.100 7.979 -6.439 1.00 98.56 83 GLU A C 1
ATOM 671 O O . GLU A 1 83 ? 5.153 7.616 -5.749 1.00 98.56 83 GLU A O 1
ATOM 676 N N . LEU A 1 84 ? 7.327 8.078 -5.905 1.00 98.50 84 LEU A N 1
ATOM 677 C CA . LEU A 1 84 ? 7.577 7.838 -4.474 1.00 98.50 84 LEU A CA 1
ATOM 678 C C . LEU A 1 84 ? 6.818 8.820 -3.568 1.00 98.50 84 LEU A C 1
ATOM 680 O O . LEU A 1 84 ? 6.375 8.441 -2.484 1.00 98.50 84 LEU A O 1
ATOM 684 N N . GLY A 1 85 ? 6.694 10.080 -3.984 1.00 98.56 85 GLY A N 1
ATOM 685 C CA . GLY A 1 85 ? 5.910 11.093 -3.281 1.00 98.56 85 GLY A CA 1
ATOM 686 C C . GLY A 1 85 ? 4.411 10.803 -3.315 1.00 98.56 85 GLY A C 1
ATOM 687 O O . GLY A 1 85 ? 3.747 10.953 -2.291 1.00 98.56 85 GLY A O 1
ATOM 688 N N . ASP A 1 86 ? 3.898 10.332 -4.447 1.00 98.56 86 ASP A N 1
ATOM 689 C CA . ASP A 1 86 ? 2.486 9.989 -4.616 1.00 98.56 86 ASP A CA 1
ATOM 690 C C . ASP A 1 86 ? 2.135 8.726 -3.798 1.00 98.56 86 ASP A C 1
ATOM 692 O O . ASP A 1 86 ? 1.160 8.723 -3.040 1.00 98.56 86 ASP A O 1
ATOM 696 N N . VAL A 1 87 ? 3.014 7.713 -3.780 1.00 98.56 87 VAL A N 1
ATOM 697 C CA . VAL A 1 87 ? 2.918 6.570 -2.847 1.00 98.56 87 VAL A CA 1
ATOM 698 C C . VAL A 1 87 ? 2.927 7.037 -1.388 1.00 98.56 87 VAL A C 1
ATOM 700 O O . VAL A 1 87 ? 2.101 6.584 -0.590 1.00 98.56 87 VAL A O 1
ATOM 703 N N . LEU A 1 88 ? 3.835 7.949 -1.020 1.00 98.56 88 LEU A N 1
ATOM 704 C CA . LEU A 1 88 ? 3.908 8.494 0.339 1.00 98.56 88 LEU A CA 1
ATOM 705 C C . LEU A 1 88 ? 2.610 9.213 0.726 1.00 98.56 88 LEU A C 1
ATOM 707 O O . LEU A 1 88 ? 2.162 9.084 1.864 1.00 98.56 88 LEU A O 1
ATOM 711 N N . TRP A 1 89 ? 1.989 9.943 -0.200 1.00 98.62 89 TRP A N 1
ATOM 712 C CA . TRP A 1 89 ? 0.727 10.632 0.053 1.00 98.62 89 TRP A CA 1
ATOM 713 C C . TRP A 1 89 ? -0.385 9.648 0.430 1.00 98.62 89 TRP A C 1
ATOM 715 O O . TRP A 1 89 ? -1.023 9.814 1.473 1.00 98.62 89 TRP A O 1
ATOM 725 N N . TYR A 1 90 ? -0.568 8.575 -0.346 1.00 98.69 90 TYR A N 1
ATOM 726 C CA . TYR A 1 90 ? -1.547 7.536 -0.008 1.00 98.69 90 TYR A CA 1
ATOM 727 C C . TYR A 1 90 ? -1.169 6.766 1.261 1.00 98.69 90 TYR A C 1
ATOM 729 O O . TYR A 1 90 ? -2.052 6.379 2.023 1.00 98.69 90 TYR A O 1
ATOM 737 N N . TRP A 1 91 ? 0.123 6.599 1.547 1.00 98.56 91 TRP A N 1
ATOM 738 C CA . TRP A 1 91 ? 0.579 6.048 2.824 1.00 98.56 91 TRP A CA 1
ATOM 739 C C . TRP A 1 91 ? 0.163 6.889 4.023 1.00 98.56 91 TRP A C 1
ATOM 741 O O . TRP A 1 91 ? -0.389 6.346 4.981 1.00 98.56 91 TRP A O 1
ATOM 751 N N . VAL A 1 92 ? 0.307 8.209 3.936 1.00 98.62 92 VAL A N 1
ATOM 752 C CA . VAL A 1 92 ? -0.189 9.117 4.977 1.00 98.62 92 VAL A CA 1
ATOM 753 C C . VAL A 1 92 ? -1.710 9.009 5.124 1.00 98.62 92 VAL A C 1
ATOM 755 O O . VAL A 1 92 ? -2.196 9.006 6.253 1.00 98.62 92 VAL A O 1
ATOM 758 N N . GLN A 1 93 ? -2.464 8.850 4.029 1.00 98.62 93 GLN A N 1
ATOM 759 C CA . GLN A 1 93 ? -3.914 8.619 4.108 1.00 98.62 93 GLN A CA 1
ATOM 760 C C . GLN A 1 93 ? -4.251 7.372 4.930 1.00 98.62 93 GLN A C 1
ATOM 762 O O . GLN A 1 93 ? -5.173 7.419 5.737 1.00 98.62 93 GLN A O 1
ATOM 767 N N . GLY A 1 94 ? -3.490 6.287 4.773 1.00 98.38 94 GLY A N 1
ATOM 768 C CA . GLY A 1 94 ? -3.653 5.070 5.571 1.00 98.38 94 GLY A CA 1
ATOM 769 C C . GLY A 1 94 ? -3.368 5.281 7.057 1.00 98.38 94 GLY A C 1
ATOM 770 O O . GLY A 1 94 ? -4.131 4.800 7.891 1.00 98.38 94 GLY A O 1
ATOM 771 N N . CYS A 1 95 ? -2.317 6.037 7.397 1.00 98.44 95 CYS A N 1
ATOM 772 C CA . CYS A 1 95 ? -2.032 6.398 8.789 1.00 98.44 95 CYS A CA 1
ATOM 773 C C . CYS A 1 95 ? -3.217 7.141 9.416 1.00 98.44 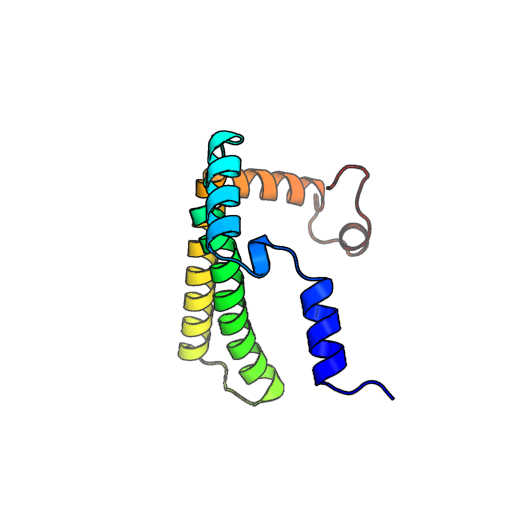95 CYS A C 1
ATOM 775 O O . CYS A 1 95 ? -3.735 6.717 10.447 1.00 98.44 95 CYS A O 1
ATOM 777 N N . LEU A 1 96 ? -3.675 8.208 8.754 1.00 98.25 96 LEU A N 1
ATOM 778 C CA . LEU A 1 96 ? -4.762 9.052 9.251 1.00 98.25 96 LEU A CA 1
ATOM 779 C C . LEU A 1 96 ? -6.082 8.283 9.355 1.00 98.25 96 LEU A C 1
ATOM 781 O O . LEU A 1 96 ? -6.796 8.435 10.344 1.00 98.25 96 LEU A O 1
ATOM 785 N N . ALA A 1 97 ? -6.371 7.421 8.379 1.00 98.00 97 ALA A N 1
ATOM 786 C CA . ALA A 1 97 ? -7.579 6.606 8.363 1.00 98.00 97 ALA A CA 1
ATOM 787 C C . ALA A 1 97 ? -7.643 5.585 9.506 1.00 98.00 97 ALA A C 1
ATOM 789 O O . ALA A 1 97 ? -8.724 5.090 9.796 1.00 98.00 97 ALA A O 1
ATOM 790 N N . LEU A 1 98 ? -6.509 5.257 10.132 1.00 97.75 98 LEU A N 1
ATOM 791 C CA . LEU A 1 98 ? -6.401 4.361 11.289 1.00 97.75 98 LEU A CA 1
ATOM 792 C C . LEU A 1 98 ? -6.177 5.122 12.607 1.00 97.75 98 LEU A C 1
ATOM 794 O O . LEU A 1 98 ? -5.869 4.512 13.627 1.00 97.75 98 LEU A O 1
ATOM 798 N N . GLY A 1 99 ? -6.266 6.455 12.585 1.00 96.75 99 GLY A N 1
ATOM 799 C CA . GLY A 1 99 ? -6.047 7.290 13.765 1.00 96.75 99 GLY A CA 1
ATOM 800 C C . GLY A 1 99 ? -4.581 7.446 14.182 1.00 96.75 99 GLY A C 1
ATOM 801 O O . GLY A 1 99 ? -4.322 7.945 15.275 1.00 96.75 99 GLY A O 1
ATOM 802 N N . TYR A 1 100 ? -3.624 7.066 13.330 1.00 98.00 100 TYR A N 1
ATOM 803 C CA . TYR A 1 100 ? -2.195 7.244 13.581 1.00 98.00 100 TYR A CA 1
ATOM 804 C C . TYR A 1 100 ? -1.637 8.488 12.895 1.00 98.00 100 TYR A C 1
ATOM 806 O O . TYR A 1 100 ? -2.048 8.894 11.804 1.00 98.00 100 TYR A O 1
ATOM 814 N N . THR A 1 101 ? -0.592 9.044 13.487 1.00 98.31 101 THR A N 1
ATOM 815 C CA . THR A 1 101 ? 0.296 9.982 12.808 1.00 98.31 101 THR A CA 1
ATOM 816 C C . THR A 1 101 ? 1.342 9.229 11.972 1.00 98.31 101 THR A C 1
ATOM 818 O O . THR A 1 101 ? 1.806 8.153 12.360 1.00 98.31 101 THR A O 1
ATOM 821 N N . PRO A 1 102 ? 1.803 9.811 10.850 1.00 98.38 102 PRO A N 1
ATOM 822 C CA . PRO A 1 102 ? 2.961 9.311 10.106 1.00 98.38 102 PRO A CA 1
ATOM 823 C C . PRO A 1 102 ? 4.195 9.029 10.977 1.00 98.38 102 PRO A C 1
ATOM 825 O O . PRO A 1 102 ? 4.918 8.059 10.757 1.00 98.38 102 PRO A O 1
ATOM 828 N N . GLU A 1 103 ? 4.441 9.874 11.980 1.00 98.31 103 GLU A N 1
ATOM 829 C CA . GLU A 1 103 ? 5.598 9.751 12.865 1.00 98.31 103 GLU A CA 1
ATOM 830 C C . GLU A 1 103 ? 5.501 8.525 13.783 1.00 98.31 103 GLU A C 1
ATOM 832 O O . GLU A 1 103 ? 6.507 7.845 13.982 1.00 98.31 103 GLU A O 1
ATOM 837 N N . GLU A 1 104 ? 4.315 8.207 14.307 1.00 98.25 104 GLU A N 1
ATOM 838 C CA . GLU A 1 104 ? 4.093 7.006 15.124 1.00 98.25 104 GLU A CA 1
ATOM 839 C C . GLU A 1 104 ? 4.371 5.734 14.324 1.00 98.25 104 GLU A C 1
ATOM 841 O O . GLU A 1 104 ? 5.153 4.890 14.767 1.00 98.25 104 GLU A O 1
ATOM 846 N N . VAL A 1 105 ? 3.815 5.629 13.113 1.00 98.06 105 VAL A N 1
ATOM 847 C CA . VAL A 1 105 ? 4.028 4.454 12.252 1.00 98.06 105 VAL A CA 1
ATOM 848 C C . VAL A 1 105 ? 5.502 4.328 11.854 1.00 98.06 105 VAL A C 1
ATOM 850 O O . VAL A 1 105 ? 6.059 3.228 11.849 1.00 98.06 105 VAL A O 1
ATOM 853 N N . MET A 1 106 ? 6.169 5.450 11.566 1.00 97.69 106 MET A N 1
ATOM 854 C CA . MET A 1 106 ? 7.601 5.463 11.265 1.00 97.69 106 MET A CA 1
ATOM 855 C C . MET A 1 106 ? 8.444 5.005 12.464 1.00 97.69 106 MET A C 1
ATOM 857 O O . MET A 1 106 ? 9.337 4.176 12.285 1.00 97.69 106 MET A O 1
ATOM 861 N N . LYS A 1 107 ? 8.170 5.507 13.676 1.00 97.81 107 LYS A N 1
ATOM 862 C CA . LYS A 1 107 ? 8.891 5.130 14.905 1.00 97.81 107 LYS A CA 1
ATOM 863 C C . LYS A 1 107 ? 8.718 3.655 15.242 1.00 97.81 107 LYS A C 1
ATOM 865 O O . LYS A 1 107 ? 9.705 2.994 15.556 1.00 97.81 107 LYS A O 1
ATOM 870 N N . GLU A 1 108 ? 7.500 3.136 15.125 1.00 96.38 108 GLU A N 1
ATOM 871 C CA . GLU A 1 108 ? 7.229 1.713 15.335 1.00 96.38 108 GLU A CA 1
ATOM 872 C C . GLU A 1 108 ? 8.004 0.851 14.329 1.00 96.38 108 GLU A C 1
ATOM 874 O O . GLU A 1 108 ? 8.657 -0.128 14.693 1.00 96.38 108 GLU A O 1
ATOM 879 N N . ASN A 1 109 ? 8.029 1.261 13.056 1.00 95.06 109 ASN A N 1
ATOM 880 C CA . ASN A 1 109 ? 8.809 0.561 12.043 1.00 95.06 109 ASN A CA 1
ATOM 881 C C . ASN A 1 109 ? 10.323 0.612 12.318 1.00 95.06 109 ASN A C 1
ATOM 883 O O . ASN A 1 109 ? 10.998 -0.396 12.116 1.00 95.06 109 ASN A O 1
ATOM 887 N N . ILE A 1 110 ? 10.854 1.744 12.794 1.00 93.88 110 ILE A N 1
ATOM 888 C CA . ILE A 1 110 ? 12.263 1.867 13.204 1.00 93.88 110 ILE A CA 1
ATOM 889 C C . ILE A 1 110 ? 12.565 0.904 14.355 1.00 93.88 110 ILE A C 1
ATOM 891 O O . ILE A 1 110 ? 13.463 0.081 14.211 1.00 93.88 110 ILE A O 1
ATOM 895 N N . SER A 1 111 ? 11.779 0.933 15.436 1.00 93.50 111 SER A N 1
ATOM 896 C CA . SER A 1 111 ? 11.946 0.052 16.604 1.00 93.50 111 SER A CA 1
ATOM 897 C C . SER A 1 111 ? 11.978 -1.430 16.205 1.00 93.50 111 SER A C 1
ATOM 899 O O . SER A 1 111 ? 12.885 -2.183 16.576 1.00 93.50 111 SER A O 1
ATOM 901 N N . LYS A 1 112 ? 11.033 -1.843 15.352 1.00 91.12 112 LYS A N 1
ATOM 902 C CA . LYS A 1 112 ? 10.980 -3.199 14.795 1.00 91.12 112 LYS A CA 1
ATOM 903 C C . LYS A 1 112 ? 12.228 -3.539 13.974 1.00 91.12 112 LYS A C 1
ATOM 905 O O . LYS A 1 112 ? 12.791 -4.623 14.132 1.00 91.12 112 LYS A O 1
ATOM 910 N N . LEU A 1 113 ? 12.672 -2.637 13.095 1.00 91.69 113 LEU A N 1
ATOM 911 C CA . LEU A 1 113 ? 13.853 -2.857 12.255 1.00 91.69 113 LEU A CA 1
ATOM 912 C C . LEU A 1 113 ? 15.153 -2.883 13.063 1.00 91.69 113 LEU A C 1
ATOM 914 O O . LEU A 1 113 ? 16.008 -3.707 12.760 1.00 91.69 113 LEU A O 1
ATOM 918 N N . GLU A 1 114 ? 15.298 -2.054 14.094 1.00 91.69 114 GLU A N 1
ATOM 919 C CA . GLU A 1 114 ? 16.456 -2.055 14.998 1.00 91.69 114 GLU A CA 1
ATOM 920 C C . GLU A 1 114 ? 16.539 -3.359 15.795 1.00 91.69 114 GLU A C 1
ATOM 922 O O . GLU A 1 114 ? 17.608 -3.960 15.893 1.00 91.69 114 GLU A O 1
ATOM 927 N N . LYS A 1 115 ? 15.401 -3.859 16.294 1.00 89.19 115 LYS A N 1
ATOM 928 C CA . LYS A 1 115 ? 15.333 -5.176 16.942 1.00 89.19 115 LYS A CA 1
ATOM 929 C C . LYS A 1 115 ? 15.713 -6.295 15.970 1.00 89.19 115 LYS A C 1
ATOM 931 O O . LYS A 1 115 ? 16.415 -7.237 16.347 1.00 89.19 115 LYS A O 1
ATOM 936 N N . ARG A 1 116 ? 15.258 -6.194 14.718 1.00 87.25 116 ARG A N 1
ATOM 937 C CA . ARG A 1 116 ? 15.520 -7.197 13.683 1.00 87.25 116 ARG A CA 1
ATOM 938 C C . ARG A 1 116 ? 16.957 -7.160 13.175 1.00 87.25 116 ARG A C 1
ATOM 940 O O . ARG A 1 116 ? 17.527 -8.215 12.932 1.00 87.25 116 ARG A O 1
ATOM 947 N N . TYR A 1 117 ? 17.548 -5.984 13.036 1.00 90.81 117 TYR A N 1
ATOM 948 C CA . TYR A 1 117 ? 18.861 -5.765 12.434 1.00 90.81 117 TYR A CA 1
ATOM 949 C C . TYR A 1 117 ? 19.762 -4.931 13.361 1.00 90.81 117 TYR A C 1
ATOM 951 O O . TYR A 1 117 ? 20.207 -3.850 12.970 1.00 90.81 117 TYR A O 1
ATOM 959 N N . PRO A 1 118 ? 20.079 -5.419 14.579 1.00 88.25 118 PRO A N 1
ATOM 960 C CA . PRO A 1 118 ? 20.805 -4.633 15.583 1.00 88.25 118 PRO A CA 1
ATOM 961 C C . PRO A 1 118 ? 22.220 -4.239 15.137 1.00 88.25 118 PRO A C 1
ATOM 963 O O . PRO A 1 118 ? 22.765 -3.251 15.615 1.00 88.25 118 PRO A O 1
ATOM 966 N N . ASN A 1 119 ? 22.802 -4.994 14.200 1.00 89.38 119 ASN A N 1
ATOM 9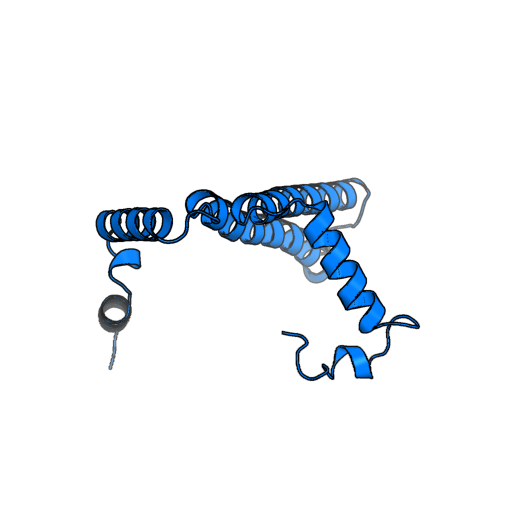67 C CA . ASN A 1 119 ? 24.124 -4.741 13.623 1.00 89.38 119 ASN A CA 1
ATOM 968 C C . ASN A 1 119 ? 24.059 -4.494 12.102 1.00 89.38 119 ASN A C 1
ATOM 970 O O . ASN A 1 119 ? 25.056 -4.662 11.401 1.00 89.38 119 ASN A O 1
ATOM 974 N N . GLY A 1 120 ? 22.887 -4.117 11.579 1.00 88.69 120 GLY A N 1
ATOM 975 C CA . GLY A 1 120 ? 22.632 -4.004 10.143 1.00 88.69 120 GLY A CA 1
ATOM 976 C C . GLY A 1 120 ? 22.123 -5.302 9.506 1.00 88.69 120 GLY A C 1
ATOM 977 O O . GLY A 1 120 ? 21.683 -6.229 10.186 1.00 88.69 120 GLY A O 1
ATOM 978 N N . PHE A 1 121 ? 22.117 -5.333 8.171 1.00 90.00 121 PHE A N 1
ATOM 979 C CA . PHE A 1 121 ? 21.516 -6.423 7.403 1.00 90.00 121 PHE A CA 1
ATOM 980 C C . PHE A 1 121 ? 22.252 -7.758 7.597 1.00 90.00 121 PHE A C 1
ATOM 982 O O . PHE A 1 121 ? 23.453 -7.861 7.354 1.00 90.00 121 PHE A O 1
ATOM 989 N N . GLU A 1 122 ? 21.493 -8.801 7.934 1.00 88.19 122 GLU A N 1
ATOM 990 C CA . GLU A 1 122 ? 21.952 -10.188 8.023 1.00 88.19 122 GLU A CA 1
ATOM 991 C C . GLU A 1 122 ? 20.965 -11.083 7.257 1.00 88.19 122 GLU A C 1
ATOM 993 O O . GLU A 1 122 ? 19.772 -11.086 7.565 1.00 88.19 122 GLU A O 1
ATOM 998 N N . ILE A 1 123 ? 21.449 -11.865 6.280 1.00 87.12 123 ILE A N 1
ATOM 999 C CA . ILE A 1 123 ? 20.602 -12.719 5.417 1.00 87.12 123 ILE A CA 1
ATOM 1000 C C . ILE A 1 123 ? 19.714 -13.642 6.261 1.00 87.12 123 ILE A C 1
ATOM 1002 O O . ILE A 1 123 ? 18.506 -13.696 6.050 1.00 87.12 123 ILE A O 1
ATOM 1006 N N . HIS A 1 124 ? 20.290 -14.293 7.276 1.00 86.00 124 HIS A N 1
ATOM 1007 C CA . HIS A 1 124 ? 19.555 -15.199 8.159 1.00 86.00 124 HIS A CA 1
ATOM 1008 C C . HIS A 1 124 ? 18.361 -14.515 8.845 1.00 86.00 124 HIS A C 1
ATOM 1010 O O . HIS A 1 124 ? 17.278 -15.086 8.901 1.00 86.00 124 HIS A O 1
ATOM 1016 N N . ARG A 1 125 ? 18.525 -13.264 9.293 1.00 80.75 125 ARG A N 1
ATOM 1017 C CA . ARG A 1 125 ? 17.455 -12.470 9.924 1.00 80.75 125 ARG A CA 1
ATOM 1018 C C . ARG A 1 125 ? 16.451 -11.898 8.921 1.00 80.75 125 ARG A C 1
ATOM 1020 O O . ARG A 1 125 ? 15.352 -11.483 9.291 1.00 80.75 125 ARG A O 1
ATOM 1027 N N . SER A 1 126 ? 16.813 -11.844 7.641 1.00 83.88 126 SER A N 1
ATOM 1028 C CA . SER A 1 126 ? 15.879 -11.512 6.565 1.00 83.88 126 SER A CA 1
ATOM 1029 C C . SER A 1 126 ? 14.923 -12.676 6.281 1.00 83.88 126 SER A C 1
ATOM 1031 O O . SER A 1 126 ? 13.731 -12.449 6.073 1.00 83.88 126 SER A O 1
ATOM 1033 N N . GLU A 1 127 ? 15.420 -13.912 6.364 1.00 82.50 127 GLU A N 1
ATOM 1034 C CA . GLU A 1 127 ? 14.658 -15.133 6.071 1.00 82.50 127 GLU A CA 1
ATOM 1035 C C . GLU A 1 127 ? 13.885 -15.681 7.281 1.00 82.50 127 GLU A C 1
ATOM 1037 O O . GLU A 1 127 ? 12.733 -16.092 7.138 1.00 82.50 127 GLU A O 1
ATOM 1042 N N . VAL A 1 128 ? 14.488 -15.666 8.473 1.00 81.44 128 VAL A N 1
ATOM 1043 C CA . VAL A 1 128 ? 13.909 -16.226 9.703 1.00 81.44 128 VAL A CA 1
ATOM 1044 C C . VAL A 1 128 ? 13.347 -15.102 10.571 1.00 81.44 128 VAL A C 1
ATOM 1046 O O . VAL A 1 128 ? 14.043 -14.131 10.867 1.00 81.44 128 VAL A O 1
ATOM 1049 N N . ARG A 1 129 ? 12.073 -15.226 10.962 1.00 76.62 129 ARG A N 1
ATOM 1050 C CA . ARG A 1 129 ? 11.392 -14.288 11.866 1.00 76.62 129 ARG A CA 1
ATOM 1051 C C . ARG A 1 129 ? 11.274 -14.891 13.261 1.00 76.62 129 ARG A C 1
ATOM 1053 O O . ARG A 1 129 ? 11.007 -16.084 13.383 1.00 76.62 129 ARG A O 1
ATOM 1060 N N . ASP A 1 130 ? 11.429 -14.055 14.281 1.00 76.44 130 ASP A N 1
ATOM 1061 C CA . ASP A 1 130 ? 11.157 -14.448 15.662 1.00 76.44 130 ASP A CA 1
ATOM 1062 C C . ASP A 1 130 ? 9.647 -14.669 15.867 1.00 76.44 130 ASP A C 1
ATOM 1064 O O . ASP A 1 130 ? 8.811 -14.046 15.201 1.00 76.44 130 ASP A O 1
ATOM 1068 N N . GLU A 1 131 ? 9.281 -15.550 16.802 1.00 72.94 131 GLU A N 1
ATOM 1069 C CA . GLU A 1 131 ? 7.879 -15.741 17.190 1.00 72.94 131 GLU A CA 1
ATOM 1070 C C . GLU A 1 131 ? 7.287 -14.414 17.704 1.00 72.94 131 GLU A C 1
ATOM 1072 O O . GLU A 1 131 ? 7.809 -13.807 18.640 1.00 72.94 131 GLU A O 1
ATOM 1077 N N . GLY A 1 132 ? 6.196 -13.958 17.076 1.00 68.12 132 GLY A N 1
ATOM 1078 C CA . GLY A 1 132 ? 5.518 -12.696 17.405 1.00 68.12 132 GLY A CA 1
ATOM 1079 C C . GLY A 1 132 ? 5.902 -11.480 16.549 1.00 68.12 132 GLY A C 1
ATOM 1080 O O . GLY A 1 132 ? 5.452 -10.382 16.855 1.00 68.12 132 GLY A O 1
ATOM 1081 N N . ASP A 1 133 ? 6.695 -11.638 15.481 1.00 65.69 133 ASP A N 1
ATOM 1082 C CA . ASP A 1 133 ? 6.993 -10.574 14.490 1.00 65.69 133 ASP A CA 1
ATOM 1083 C C . ASP A 1 133 ? 5.876 -10.408 13.417 1.00 65.69 133 ASP A C 1
ATOM 1085 O O . ASP A 1 133 ? 6.158 -10.153 12.237 1.00 65.69 133 ASP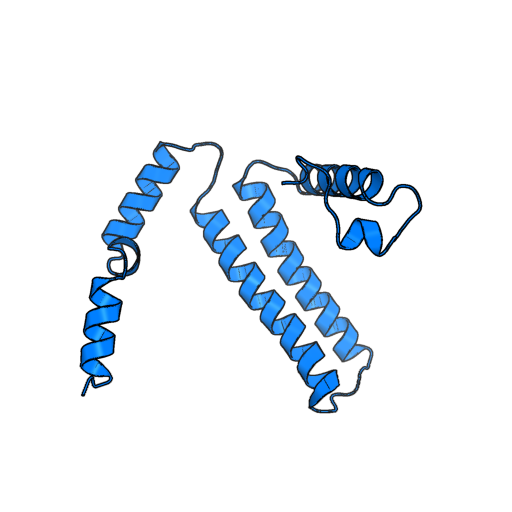 A O 1
ATOM 1089 N N . ILE A 1 134 ? 4.605 -10.621 13.804 1.00 56.81 134 ILE A N 1
ATOM 1090 C CA . ILE A 1 134 ? 3.385 -10.421 12.987 1.00 56.81 134 ILE A CA 1
ATOM 1091 C C . ILE A 1 134 ? 2.301 -9.757 13.833 1.00 56.81 134 ILE A C 1
ATOM 1093 O O . ILE A 1 134 ? 1.971 -10.330 14.896 1.00 56.81 134 ILE A O 1
#

Secondary structure (DSSP, 8-state):
---HHHHHHHHHHTS-HHHH-HHHHHHHHHHHHHH-TT--HHHHHHHHHHHHHHHHHHHHHHHHHHHH-----HHHHHHHHHHHHHHHHHHHHHHHHTT--HHHHHHHHHHHHHHH-BTB--HHHHHPPPTT--

Radius of gyration: 20.92 Å; Cα contacts (8 Å, |Δi|>4): 80; chains: 1; bounding box: 50×42×40 Å

Foldseek 3Di:
DQDPVNVVVVVVVVDDPLRVPVVVVVVVQVVCCVVCVLADVVLQVVLVVQLVVLVVVLVVLVCCVPPVVPDDDVVSVVSNVVSVVSNVVSVQSNQVRNVHGPVVVVVVVVVLVCVLQVPHDDPCSVVDDDPPSD

Nearest PDB structures (foldseek):
  2yeu-assembly3_F  TM=6.081E-01  e=5.723E-02  Deinococcus radiodurans R1 = ATCC 13939 = DSM 20539
  2yfd-assembly2_A  TM=6.053E-01  e=1.147E-01  Deinococcus radiodurans R1 = ATCC 13939 = DSM 20539
  5hva-assembly1_A  TM=6.125E-01  e=1.287E-01  Deinococcus radiodurans
  5i0j-assembly1_A  TM=5.993E-01  e=1.446E-01  Deinococcus radiodurans

pLDDT: mean 94.98, std 7.18, range [56.81, 98.69]

Sequence (134 aa):
MINIDDYGKFVKSTTSDESLRTEVMADRLFGLQDTYKDAEWSQLITCSMGMQAESGEFSEIIKKIVFQGKHFDEDVKFHLKRELGDVLWYWVQGCLALGYTPEEVMKENISKLEKRYPNGFEIHRSEVRDEGDI

Mean predic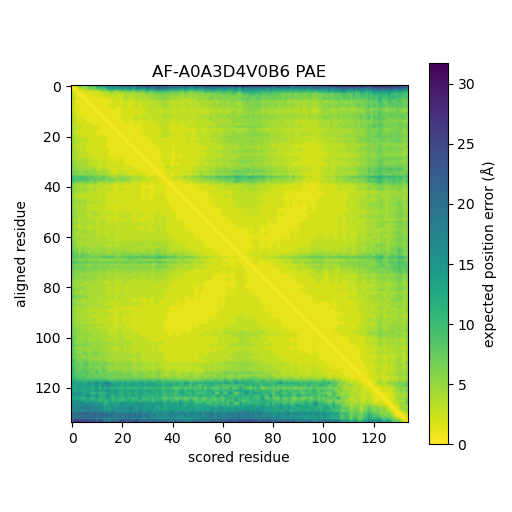ted aligned error: 4.62 Å